Protein AF-A0AAV3I9G5-F1 (afdb_monomer)

Mean predicted aligned error: 10.53 Å

Structure (mmCIF, N/CA/C/O backbone):
data_AF-A0AAV3I9G5-F1
#
_entry.id   AF-A0AAV3I9G5-F1
#
loop_
_atom_site.group_PDB
_atom_site.id
_atom_site.type_symbol
_atom_site.label_atom_id
_atom_site.label_alt_id
_atom_site.label_comp_id
_atom_site.label_asym_id
_atom_site.label_entity_id
_atom_site.label_seq_id
_atom_site.pdbx_PDB_ins_code
_atom_site.Cartn_x
_atom_site.Cartn_y
_atom_site.Cartn_z
_atom_site.occupancy
_atom_site.B_iso_or_equiv
_atom_site.auth_seq_id
_atom_site.auth_comp_id
_atom_site.auth_asym_id
_atom_site.auth_atom_id
_atom_site.pdbx_PDB_model_num
ATOM 1 N N . MET A 1 1 ? -8.537 16.933 -6.769 1.00 59.44 1 MET A N 1
ATOM 2 C CA . MET A 1 1 ? -7.533 15.905 -6.431 1.00 59.44 1 MET A CA 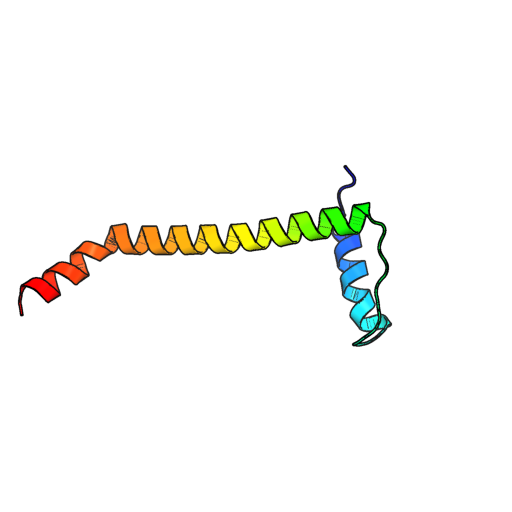1
ATOM 3 C C . MET A 1 1 ? -7.046 16.183 -5.026 1.00 59.44 1 MET A C 1
ATOM 5 O O . MET A 1 1 ? -6.524 17.264 -4.786 1.00 59.44 1 MET A O 1
ATOM 9 N N . THR A 1 2 ? -7.298 15.267 -4.099 1.00 73.50 2 THR A N 1
ATOM 10 C CA . THR A 1 2 ? -6.777 15.319 -2.729 1.00 73.50 2 THR A CA 1
ATOM 11 C C . THR A 1 2 ? -5.498 14.501 -2.672 1.00 73.50 2 THR A C 1
ATOM 13 O O . THR A 1 2 ? -5.523 13.302 -2.924 1.00 73.50 2 THR A O 1
ATOM 16 N N . THR A 1 3 ? -4.380 15.147 -2.365 1.00 82.69 3 THR A N 1
ATOM 17 C CA . THR A 1 3 ? -3.096 14.462 -2.204 1.00 82.69 3 THR A CA 1
ATOM 18 C C . THR A 1 3 ? -3.033 13.852 -0.811 1.00 82.69 3 THR A C 1
ATOM 20 O O . THR A 1 3 ? -3.142 14.574 0.182 1.00 82.69 3 THR A O 1
ATOM 23 N N . ILE A 1 4 ? -2.842 12.536 -0.721 1.00 88.88 4 ILE A N 1
ATOM 24 C CA . ILE A 1 4 ? -2.618 11.888 0.570 1.00 88.88 4 ILE A CA 1
ATOM 2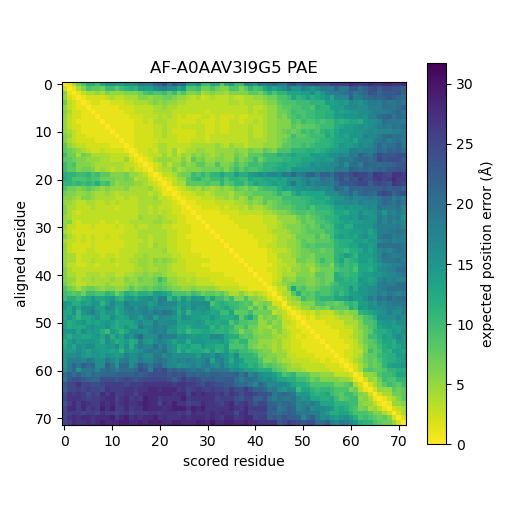5 C C . ILE A 1 4 ? -1.238 12.296 1.103 1.00 88.88 4 ILE A C 1
ATOM 27 O O . ILE A 1 4 ? -0.227 12.212 0.405 1.00 88.88 4 ILE A O 1
ATOM 31 N N . THR A 1 5 ? -1.185 12.803 2.333 1.00 92.12 5 THR A N 1
ATOM 32 C CA . THR A 1 5 ? 0.081 13.238 2.935 1.00 92.12 5 THR A CA 1
ATOM 33 C C . THR A 1 5 ? 0.854 12.046 3.493 1.00 92.12 5 THR A C 1
ATOM 35 O O . THR A 1 5 ? 0.284 11.009 3.835 1.00 92.12 5 THR A O 1
ATOM 38 N N . LYS A 1 6 ? 2.174 12.198 3.643 1.00 90.44 6 LYS A N 1
ATOM 39 C CA . LYS A 1 6 ? 3.025 11.162 4.248 1.00 90.44 6 LYS A CA 1
ATOM 40 C C . LYS A 1 6 ? 2.571 10.795 5.665 1.00 90.44 6 LYS A C 1
ATOM 42 O O . LYS A 1 6 ? 2.522 9.615 5.998 1.00 90.44 6 LYS A O 1
ATOM 47 N N . ASP A 1 7 ? 2.181 11.782 6.466 1.00 93.56 7 ASP A N 1
ATOM 48 C CA . ASP A 1 7 ? 1.683 11.552 7.828 1.00 93.56 7 ASP A CA 1
ATOM 49 C C . ASP A 1 7 ? 0.385 10.735 7.825 1.00 93.56 7 ASP A C 1
ATOM 51 O O . ASP A 1 7 ? 0.177 9.862 8.674 1.00 93.56 7 ASP A O 1
ATOM 55 N N . ARG A 1 8 ? -0.473 10.955 6.819 1.00 92.75 8 ARG A N 1
ATOM 56 C CA . ARG A 1 8 ? -1.691 10.167 6.632 1.00 92.75 8 ARG A CA 1
ATOM 57 C C . ARG A 1 8 ? -1.373 8.715 6.278 1.00 92.75 8 ARG A C 1
ATOM 59 O O . ARG A 1 8 ? -1.957 7.817 6.876 1.00 92.75 8 ARG A O 1
ATOM 66 N N . LEU A 1 9 ? -0.403 8.477 5.393 1.00 91.19 9 LEU A N 1
ATOM 67 C CA . LEU A 1 9 ? 0.072 7.126 5.062 1.00 91.19 9 LEU A CA 1
ATOM 68 C C . LEU A 1 9 ? 0.630 6.388 6.288 1.00 91.19 9 LEU A C 1
ATOM 70 O O . LEU A 1 9 ? 0.306 5.220 6.501 1.00 91.19 9 LEU A O 1
ATOM 74 N N . LEU A 1 10 ? 1.417 7.074 7.123 1.00 92.38 10 LEU A N 1
ATOM 75 C CA . LEU A 1 10 ? 1.945 6.514 8.372 1.00 92.38 10 LEU A CA 1
ATOM 76 C C . LEU A 1 10 ? 0.826 6.163 9.363 1.00 92.38 10 LEU A C 1
ATOM 78 O O . LEU A 1 10 ? 0.863 5.105 9.986 1.00 92.38 10 LEU A O 1
ATOM 82 N N . THR A 1 11 ? -0.206 7.005 9.461 1.00 92.25 11 THR A N 1
ATOM 83 C CA . THR A 1 11 ? -1.381 6.734 10.305 1.00 92.25 11 THR A CA 1
ATOM 84 C C . THR A 1 11 ? -2.108 5.464 9.855 1.00 92.25 11 THR A C 1
ATOM 86 O O . THR A 1 11 ? -2.420 4.603 10.677 1.00 92.25 11 THR A O 1
ATOM 89 N N . ILE A 1 12 ? -2.332 5.317 8.544 1.00 90.31 12 ILE A N 1
ATOM 90 C CA . ILE A 1 12 ? -2.989 4.139 7.957 1.00 90.31 12 ILE A CA 1
ATOM 91 C C . ILE A 1 12 ? -2.157 2.873 8.201 1.00 90.31 12 ILE A C 1
ATOM 93 O O . ILE A 1 12 ? -2.713 1.826 8.531 1.00 90.31 12 ILE A O 1
ATOM 97 N N . GLN A 1 13 ? -0.827 2.959 8.098 1.00 88.06 13 GLN A N 1
ATOM 98 C CA . GLN A 1 13 ? 0.071 1.846 8.418 1.00 88.06 13 GLN A CA 1
ATOM 99 C C . GLN A 1 13 ? -0.044 1.427 9.893 1.00 88.06 13 GLN A C 1
ATOM 101 O O . GLN A 1 13 ? -0.118 0.232 10.188 1.00 88.06 13 GLN A O 1
ATOM 106 N N . HIS A 1 14 ? -0.114 2.394 10.809 1.00 90.56 14 HIS A N 1
ATOM 107 C CA . HIS A 1 14 ? -0.159 2.139 12.250 1.00 90.56 14 HIS A CA 1
ATOM 108 C C . HIS A 1 14 ? -1.480 1.505 12.718 1.00 90.56 14 HIS A C 1
ATOM 110 O O . HIS A 1 14 ? -1.511 0.767 13.702 1.00 90.56 14 HIS A O 1
ATOM 116 N N . TRP A 1 15 ? -2.582 1.697 11.984 1.00 89.56 15 TRP A N 1
ATOM 117 C CA . TRP A 1 15 ? -3.857 1.041 12.296 1.00 89.56 15 TRP A CA 1
ATOM 118 C C . TRP A 1 15 ? -3.768 -0.488 12.305 1.00 89.56 15 TRP A C 1
ATOM 120 O O . TRP A 1 15 ? -4.454 -1.128 13.101 1.00 89.56 15 TRP A O 1
ATOM 130 N N . ARG A 1 16 ? -2.882 -1.092 11.500 1.00 82.31 16 ARG A N 1
ATOM 131 C CA . ARG A 1 16 ? -2.642 -2.545 11.540 1.00 82.31 16 ARG A CA 1
ATOM 132 C C . ARG A 1 16 ? -2.107 -3.008 12.898 1.00 82.31 16 ARG A C 1
ATOM 134 O O . ARG A 1 16 ? -2.422 -4.111 13.335 1.00 82.31 16 ARG A O 1
ATOM 141 N N . GLU A 1 17 ? -1.308 -2.175 13.554 1.00 84.88 17 GLU A N 1
ATOM 142 C CA . GLU A 1 17 ? -0.754 -2.449 14.883 1.00 84.88 17 GLU A CA 1
ATOM 143 C C . GLU A 1 17 ? -1.806 -2.223 15.973 1.00 84.88 17 GLU A C 1
ATOM 145 O O . GLU A 1 17 ? -1.860 -2.977 16.939 1.00 84.88 17 GLU A O 1
ATOM 150 N N . THR A 1 18 ? -2.687 -1.235 15.785 1.00 85.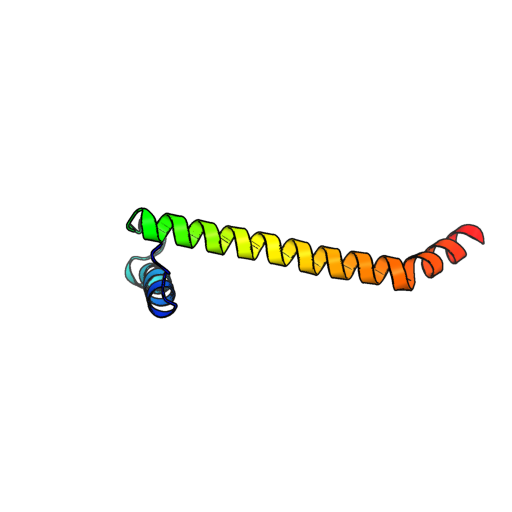19 18 THR A N 1
ATOM 151 C CA . THR A 1 18 ? -3.747 -0.903 16.750 1.00 85.19 18 THR A CA 1
ATOM 152 C C . THR A 1 18 ? -4.893 -1.918 16.749 1.00 85.19 18 THR A C 1
ATOM 154 O O . THR A 1 18 ? -5.353 -2.327 17.811 1.00 85.19 18 THR A O 1
ATOM 157 N N . TYR A 1 19 ? -5.370 -2.326 15.571 1.00 85.25 19 TYR A N 1
ATOM 158 C CA . TYR A 1 19 ? -6.563 -3.170 15.437 1.00 85.25 19 TYR A CA 1
ATOM 159 C C . TYR A 1 19 ? -6.248 -4.659 15.235 1.00 85.25 19 TYR A C 1
ATOM 161 O O . TYR A 1 19 ? -7.159 -5.484 15.259 1.00 85.25 19 TYR A O 1
ATOM 169 N N . GLY A 1 20 ? -4.977 -5.022 15.064 1.00 81.69 20 GLY A N 1
ATOM 170 C CA . GLY A 1 20 ? -4.536 -6.406 14.917 1.00 81.69 20 GLY A CA 1
ATOM 171 C C . GLY A 1 20 ? -4.791 -7.021 13.528 1.00 81.69 20 GLY A C 1
ATOM 172 O O . GLY A 1 20 ? -5.502 -6.460 12.687 1.00 81.69 20 GLY A O 1
ATOM 173 N N . PRO A 1 21 ? -4.174 -8.184 13.245 1.00 82.12 21 PRO A N 1
ATOM 174 C CA . PRO A 1 21 ? -4.317 -8.871 11.965 1.00 82.12 21 PRO A CA 1
ATOM 175 C C . PRO A 1 21 ? -5.762 -9.346 11.743 1.00 82.12 21 PRO A C 1
ATOM 177 O O . PRO A 1 21 ? -6.325 -10.037 12.585 1.00 82.12 21 PRO A O 1
ATOM 180 N N . GLY A 1 22 ? -6.341 -9.003 10.588 1.00 81.38 22 GLY A N 1
ATOM 181 C CA . GLY A 1 22 ? -7.710 -9.381 10.202 1.00 81.38 22 GLY A CA 1
ATOM 182 C C . GLY A 1 22 ? -8.763 -8.285 10.400 1.00 81.38 22 GLY A C 1
ATOM 183 O O . GLY A 1 22 ? -9.907 -8.472 9.994 1.00 81.38 22 GLY A O 1
ATOM 184 N N . SER A 1 23 ? -8.389 -7.139 10.972 1.00 87.50 23 SER A N 1
ATOM 185 C CA . SER A 1 23 ? -9.285 -5.989 11.107 1.00 87.50 23 SER A CA 1
ATOM 186 C C . SER A 1 23 ? -9.439 -5.220 9.795 1.00 87.50 23 SER A C 1
ATOM 188 O O . SER A 1 23 ? -8.458 -4.923 9.111 1.00 87.50 23 SER A O 1
ATOM 190 N N . ASN A 1 24 ? -10.682 -4.871 9.462 1.00 87.31 24 ASN A N 1
ATOM 191 C CA . ASN A 1 24 ? -10.989 -4.052 8.294 1.00 87.31 24 ASN A CA 1
ATOM 192 C C . ASN A 1 24 ? -10.696 -2.578 8.584 1.00 87.31 24 ASN A C 1
ATOM 194 O O . ASN A 1 24 ? -11.132 -2.033 9.596 1.00 87.31 24 ASN A O 1
ATOM 198 N N . VAL A 1 25 ? -10.002 -1.928 7.655 1.00 85.62 25 VAL A N 1
ATOM 199 C CA . VAL A 1 25 ? -9.746 -0.487 7.671 1.00 85.62 25 VAL A CA 1
ATOM 200 C C . VAL A 1 25 ? -10.695 0.186 6.682 1.00 85.62 25 VAL A C 1
ATOM 202 O O . VAL A 1 25 ? -10.739 -0.197 5.514 1.00 85.62 25 VAL A O 1
ATOM 205 N N . VAL A 1 26 ? -11.446 1.190 7.140 1.00 89.56 26 VAL A N 1
ATOM 206 C CA . VAL A 1 26 ? -12.353 1.982 6.296 1.00 89.56 26 VAL A CA 1
ATOM 207 C C . VAL A 1 26 ? -11.707 3.331 5.993 1.00 89.56 26 VAL A C 1
ATOM 209 O O . VAL A 1 26 ? -11.283 4.042 6.904 1.00 89.56 26 VAL A O 1
ATOM 212 N N . LEU A 1 27 ? -11.641 3.676 4.708 1.00 91.19 27 LEU A N 1
ATOM 213 C CA . LEU A 1 27 ? -11.096 4.931 4.192 1.00 91.19 27 LEU A CA 1
ATOM 214 C C . LEU A 1 27 ? -12.144 5.617 3.299 1.00 91.19 27 LEU A C 1
ATOM 216 O O . LEU A 1 27 ? -12.943 4.913 2.674 1.00 91.19 27 LEU A O 1
ATOM 220 N N . PRO A 1 28 ? -12.149 6.960 3.205 1.00 93.31 28 PRO A N 1
ATOM 221 C CA . PRO A 1 28 ? -12.887 7.679 2.169 1.00 93.31 28 PRO A CA 1
ATOM 222 C C . PRO A 1 28 ? -12.516 7.182 0.768 1.00 93.31 28 PRO A C 1
ATOM 224 O O . PRO A 1 28 ? -11.373 6.780 0.526 1.00 93.31 28 PRO A O 1
ATOM 227 N N . ALA A 1 29 ? -13.470 7.238 -0.162 1.00 92.31 29 ALA A N 1
ATOM 228 C CA . ALA A 1 29 ? -13.280 6.739 -1.523 1.00 92.31 29 ALA A CA 1
ATOM 229 C C . ALA A 1 29 ? -12.108 7.438 -2.232 1.00 92.31 29 ALA A C 1
ATOM 231 O O . ALA A 1 29 ? -11.310 6.791 -2.906 1.00 92.31 29 ALA A O 1
ATOM 232 N N . GLU A 1 30 ? -11.956 8.741 -2.009 1.00 92.00 30 GLU A N 1
ATOM 233 C CA . GLU A 1 30 ? -10.904 9.570 -2.589 1.00 92.00 30 GLU A CA 1
ATOM 234 C C . GLU A 1 30 ? -9.513 9.201 -2.049 1.00 92.00 30 GLU A C 1
ATOM 236 O O . GLU A 1 30 ? -8.544 9.170 -2.809 1.00 92.00 30 GLU A O 1
ATOM 241 N N . GLU A 1 31 ? -9.400 8.887 -0.749 1.00 92.06 31 GLU A N 1
ATOM 242 C CA . GLU A 1 31 ? -8.137 8.421 -0.154 1.00 92.06 31 GLU A CA 1
ATOM 243 C C . GLU A 1 31 ? -7.755 7.040 -0.707 1.00 92.06 31 GLU A C 1
ATOM 245 O O . GLU A 1 31 ? -6.589 6.797 -1.020 1.00 92.06 31 GLU A O 1
ATOM 250 N N . ALA A 1 32 ? -8.735 6.145 -0.858 1.00 91.75 32 ALA A N 1
ATOM 251 C CA . ALA A 1 32 ? -8.519 4.810 -1.405 1.00 91.75 32 ALA A CA 1
ATOM 252 C C . ALA A 1 32 ? -8.093 4.847 -2.884 1.00 91.75 32 ALA A C 1
ATOM 254 O O . ALA A 1 32 ? -7.188 4.110 -3.279 1.00 91.75 32 ALA A O 1
ATOM 255 N N . GLU A 1 33 ? -8.700 5.719 -3.6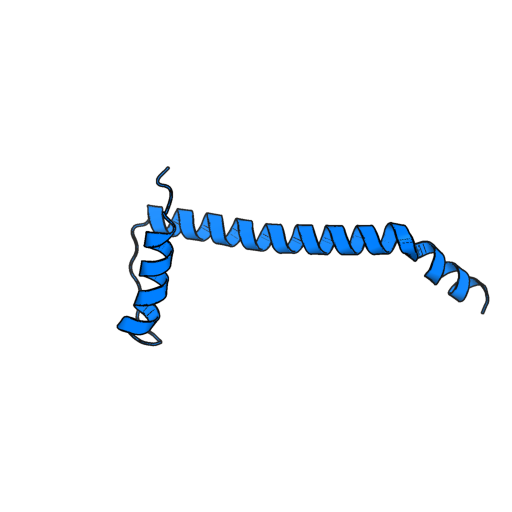94 1.00 93.31 33 GLU A N 1
ATOM 256 C CA . GLU A 1 33 ? -8.333 5.904 -5.101 1.00 93.31 33 GLU A CA 1
ATOM 257 C C . GLU A 1 33 ? -6.890 6.409 -5.248 1.00 93.31 33 GLU A C 1
ATOM 259 O O . GLU A 1 33 ? -6.120 5.876 -6.051 1.00 93.31 33 GLU A O 1
ATOM 264 N N . GLU A 1 34 ? -6.495 7.404 -4.450 1.00 92.94 34 GLU A N 1
ATOM 265 C CA . GLU A 1 34 ? -5.133 7.943 -4.479 1.00 92.94 34 GLU A CA 1
ATOM 266 C C . GLU A 1 34 ? -4.101 6.902 -4.026 1.00 92.94 34 GLU A C 1
ATOM 268 O O . GLU A 1 34 ? -3.063 6.735 -4.668 1.00 92.94 34 GLU A O 1
ATOM 273 N N . LEU A 1 35 ? -4.403 6.135 -2.976 1.00 91.62 35 LEU A N 1
ATOM 274 C CA . LEU A 1 35 ? -3.566 5.017 -2.536 1.00 91.62 35 LEU A CA 1
ATOM 275 C C . LEU A 1 35 ? -3.370 3.970 -3.634 1.00 91.62 35 LEU A C 1
ATOM 277 O O . LEU A 1 35 ? -2.243 3.528 -3.865 1.00 91.62 35 LEU A O 1
ATOM 281 N N . ALA A 1 36 ? -4.446 3.589 -4.327 1.00 92.69 36 ALA A N 1
ATOM 282 C CA . ALA A 1 36 ? -4.377 2.638 -5.430 1.00 92.69 36 ALA A CA 1
ATOM 283 C C . ALA A 1 36 ? -3.524 3.182 -6.585 1.00 92.69 36 ALA A C 1
ATOM 285 O O . ALA A 1 36 ? -2.673 2.464 -7.110 1.00 92.69 36 ALA A O 1
ATOM 286 N N . ARG A 1 37 ? -3.692 4.461 -6.941 1.00 92.69 37 ARG A N 1
ATOM 287 C CA . ARG A 1 37 ? -2.885 5.139 -7.966 1.00 92.69 37 ARG A CA 1
ATOM 288 C C . ARG A 1 37 ? -1.396 5.124 -7.614 1.00 92.69 37 ARG A C 1
ATOM 290 O O . ARG A 1 37 ? -0.584 4.757 -8.461 1.00 92.69 37 ARG A O 1
ATOM 297 N N . ILE A 1 38 ? -1.039 5.478 -6.377 1.00 91.19 38 ILE A N 1
ATOM 298 C CA . ILE A 1 38 ? 0.352 5.468 -5.898 1.00 91.19 38 ILE A CA 1
ATOM 299 C C . ILE A 1 38 ? 0.923 4.046 -5.938 1.00 91.19 38 ILE A C 1
ATOM 301 O O . ILE A 1 38 ? 2.018 3.844 -6.459 1.00 91.19 38 ILE A O 1
ATOM 305 N N . ALA A 1 39 ? 0.180 3.052 -5.445 1.00 91.19 39 ALA A N 1
ATOM 306 C CA . ALA A 1 39 ? 0.622 1.660 -5.449 1.00 91.19 39 ALA A CA 1
ATOM 307 C C . ALA A 1 39 ? 0.865 1.137 -6.874 1.00 91.19 39 ALA A C 1
ATOM 309 O O . ALA A 1 39 ? 1.898 0.523 -7.137 1.00 91.19 39 ALA A O 1
ATOM 310 N N . LEU A 1 40 ? -0.045 1.428 -7.809 1.00 92.69 40 LEU A N 1
ATOM 311 C CA . LEU A 1 40 ? 0.109 1.065 -9.219 1.00 92.69 40 LEU A CA 1
ATOM 312 C C . LEU A 1 40 ? 1.330 1.742 -9.852 1.00 92.69 40 LEU A C 1
ATOM 314 O O . LEU A 1 40 ? 2.099 1.078 -10.545 1.00 92.69 40 LEU A O 1
ATOM 318 N N . ALA A 1 41 ? 1.545 3.031 -9.581 1.00 90.00 41 ALA A N 1
ATOM 319 C CA . ALA A 1 41 ? 2.713 3.755 -10.071 1.00 90.00 41 ALA A CA 1
ATOM 320 C C . ALA A 1 41 ? 4.027 3.169 -9.524 1.00 90.00 41 ALA A C 1
ATOM 322 O O . ALA A 1 41 ? 4.981 2.990 -10.280 1.00 90.00 41 ALA A O 1
ATOM 323 N N . SER A 1 42 ? 4.075 2.803 -8.238 1.00 87.62 42 SER A N 1
ATOM 324 C CA . SER A 1 42 ? 5.241 2.133 -7.649 1.00 87.62 42 SER A CA 1
ATOM 325 C C . SER A 1 42 ? 5.510 0.759 -8.265 1.00 87.62 42 SER A C 1
ATOM 327 O O . SER A 1 42 ? 6.667 0.420 -8.495 1.00 87.62 42 SER A O 1
ATOM 329 N N . LEU A 1 43 ? 4.472 -0.026 -8.569 1.00 89.31 43 LEU A N 1
ATOM 330 C CA . LEU A 1 43 ? 4.644 -1.319 -9.241 1.00 89.31 43 LEU A CA 1
ATOM 331 C C . LEU A 1 43 ? 5.161 -1.157 -10.677 1.00 89.31 43 LEU A C 1
ATOM 333 O O . LEU A 1 43 ? 6.011 -1.937 -11.107 1.00 89.31 43 LEU A O 1
ATOM 337 N N . ALA A 1 44 ? 4.690 -0.138 -11.400 1.00 84.00 44 ALA A N 1
ATOM 338 C CA . ALA A 1 44 ? 5.184 0.176 -12.739 1.00 84.00 44 ALA A CA 1
ATOM 339 C C . ALA A 1 44 ? 6.664 0.6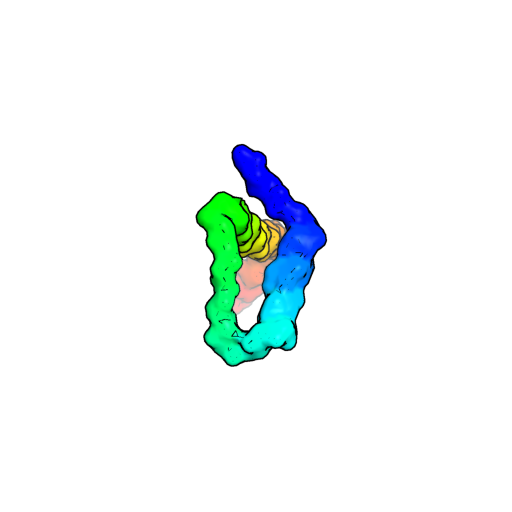00 -12.719 1.00 84.00 44 ALA A C 1
ATOM 341 O O . ALA A 1 44 ? 7.457 0.076 -13.497 1.00 84.00 44 ALA A O 1
ATOM 342 N N . ALA A 1 45 ? 7.063 1.458 -11.772 1.00 77.62 45 ALA A N 1
ATOM 343 C CA . ALA A 1 45 ? 8.446 1.924 -11.645 1.00 77.62 45 ALA A CA 1
ATOM 344 C C . ALA A 1 45 ? 9.453 0.778 -11.421 1.00 77.62 45 ALA A C 1
ATOM 346 O O . ALA A 1 45 ? 10.519 0.761 -12.032 1.00 77.62 45 ALA A O 1
ATOM 347 N N . VAL A 1 46 ? 9.100 -0.224 -10.606 1.00 68.62 46 VAL A N 1
ATOM 348 C CA . VAL A 1 46 ? 9.954 -1.408 -10.377 1.00 68.62 46 VAL A CA 1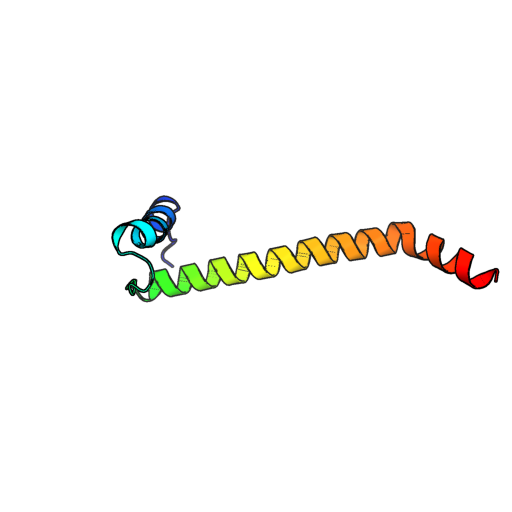
ATOM 349 C C . VAL A 1 46 ? 10.153 -2.222 -11.663 1.00 68.62 46 VAL A C 1
ATOM 351 O O . VAL A 1 46 ? 11.229 -2.780 -11.888 1.00 68.62 46 VAL A O 1
ATOM 354 N N . SER A 1 47 ? 9.132 -2.288 -12.523 1.00 69.94 47 SER A N 1
ATOM 355 C CA . SER A 1 47 ? 9.235 -2.953 -13.825 1.00 69.94 47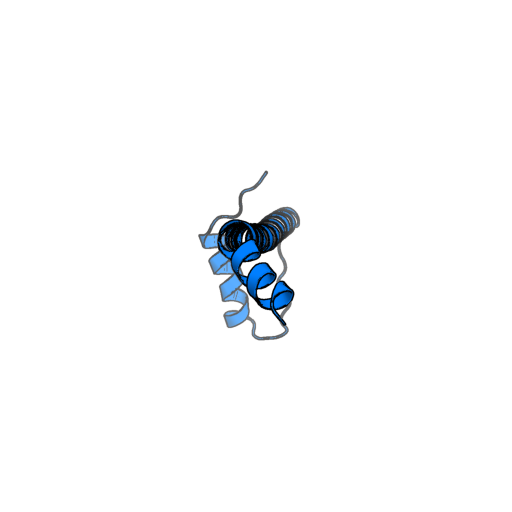 SER A CA 1
ATOM 356 C C . SER A 1 47 ? 10.168 -2.195 -14.769 1.00 69.94 47 SER A C 1
ATOM 358 O O . SER A 1 47 ? 10.998 -2.819 -15.428 1.00 69.94 47 SER A O 1
ATOM 360 N N . ASP A 1 48 ? 10.069 -0.866 -14.806 1.00 73.00 48 ASP A N 1
ATOM 361 C CA . ASP A 1 48 ? 10.900 -0.031 -15.676 1.00 73.00 48 ASP A CA 1
ATOM 362 C C . ASP A 1 48 ? 12.376 -0.046 -15.261 1.00 73.00 48 ASP A C 1
ATOM 364 O O . ASP A 1 48 ? 13.248 -0.157 -16.119 1.00 73.00 48 ASP A O 1
ATOM 368 N N . GLU A 1 49 ? 12.690 -0.012 -13.962 1.00 77.56 49 GLU A N 1
ATOM 369 C CA . GLU A 1 49 ? 14.078 -0.090 -13.483 1.00 77.56 49 GLU A CA 1
ATOM 370 C C . GLU A 1 49 ? 14.726 -1.439 -13.805 1.00 77.56 49 GLU A C 1
ATOM 372 O O . GLU A 1 49 ? 15.872 -1.500 -14.265 1.00 77.56 49 GLU A O 1
ATOM 377 N N . ARG A 1 50 ? 13.983 -2.534 -13.613 1.00 77.50 50 ARG A N 1
ATOM 378 C CA . ARG A 1 50 ? 14.454 -3.874 -13.963 1.00 77.50 50 ARG A CA 1
ATOM 379 C C . ARG A 1 50 ? 14.637 -4.023 -15.472 1.00 77.50 50 ARG A C 1
ATOM 381 O O . ARG A 1 50 ? 15.679 -4.515 -15.897 1.00 77.50 50 ARG A O 1
ATOM 388 N N . ALA A 1 51 ? 13.676 -3.563 -16.269 1.00 79.25 51 ALA A N 1
ATOM 389 C CA . ALA A 1 51 ? 13.773 -3.582 -17.725 1.00 79.25 51 ALA A CA 1
ATOM 390 C C . ALA A 1 51 ? 14.939 -2.715 -18.227 1.00 79.25 51 ALA A C 1
ATOM 392 O O . ALA A 1 51 ? 15.674 -3.125 -19.123 1.00 79.25 51 ALA A O 1
ATOM 393 N N . ALA A 1 52 ? 15.168 -1.548 -17.619 1.00 81.25 52 ALA A N 1
ATOM 394 C CA . ALA A 1 52 ? 16.297 -0.683 -17.941 1.00 81.25 52 ALA A CA 1
ATOM 395 C C . ALA A 1 52 ? 17.640 -1.346 -17.604 1.00 81.25 52 ALA A C 1
ATOM 397 O O . ALA A 1 52 ? 18.584 -1.253 -18.392 1.00 81.25 52 ALA A O 1
ATOM 398 N N . TYR A 1 53 ? 17.729 -2.046 -16.469 1.00 81.38 53 TYR A N 1
ATOM 399 C CA . TYR A 1 53 ? 18.917 -2.815 -16.104 1.00 81.38 53 TYR A CA 1
ATOM 400 C C . TYR A 1 53 ? 19.153 -3.996 -17.054 1.00 81.38 53 TYR A C 1
ATOM 402 O O . TYR A 1 53 ? 20.273 -4.186 -17.524 1.00 81.38 53 TYR A O 1
ATOM 410 N N . GLU A 1 54 ? 18.114 -4.764 -17.381 1.00 81.56 54 GLU A N 1
ATOM 411 C CA . GLU A 1 54 ? 18.197 -5.889 -18.320 1.00 81.56 54 GLU A CA 1
ATOM 412 C C . GLU A 1 54 ? 18.629 -5.415 -19.718 1.00 81.56 54 GLU A C 1
ATOM 414 O O . GLU A 1 54 ? 19.596 -5.946 -20.268 1.00 81.56 54 GLU A O 1
ATOM 419 N N . LEU A 1 55 ? 18.028 -4.338 -20.237 1.00 82.69 55 LEU A N 1
ATOM 420 C CA . LEU A 1 55 ? 18.413 -3.716 -21.508 1.00 82.69 55 LEU A CA 1
ATOM 421 C C . LEU A 1 55 ? 19.859 -3.195 -21.480 1.00 82.69 55 LEU A C 1
ATOM 423 O O . LEU A 1 55 ? 20.608 -3.344 -22.448 1.00 82.69 55 LEU A O 1
ATOM 427 N N . PHE A 1 56 ? 20.279 -2.582 -20.370 1.00 84.25 56 PHE A N 1
ATOM 428 C CA . PHE A 1 56 ? 21.661 -2.145 -20.182 1.00 84.25 56 PHE A CA 1
ATOM 429 C C . PHE A 1 56 ? 22.634 -3.331 -20.222 1.00 84.25 56 PHE A C 1
ATOM 431 O O . PHE A 1 56 ? 23.653 -3.267 -20.915 1.00 84.25 56 PHE A O 1
ATOM 438 N N . MET A 1 57 ? 22.323 -4.419 -19.516 1.00 84.81 57 MET A N 1
ATOM 439 C CA . MET A 1 57 ? 23.159 -5.619 -19.463 1.00 84.81 57 MET A CA 1
ATOM 440 C C . MET A 1 57 ? 23.242 -6.316 -20.826 1.00 84.81 57 MET A C 1
ATOM 442 O O . MET A 1 57 ? 24.343 -6.661 -21.263 1.00 84.81 57 MET A O 1
ATOM 446 N N . GLU A 1 58 ? 22.119 -6.455 -21.534 1.00 81.88 58 GLU A N 1
ATOM 447 C CA . GLU A 1 58 ? 22.058 -7.008 -22.891 1.00 81.88 58 GLU A CA 1
ATOM 448 C C . GLU A 1 58 ? 22.901 -6.177 -23.866 1.00 81.88 58 GLU A C 1
ATOM 450 O O . GLU A 1 58 ? 23.776 -6.709 -24.550 1.00 81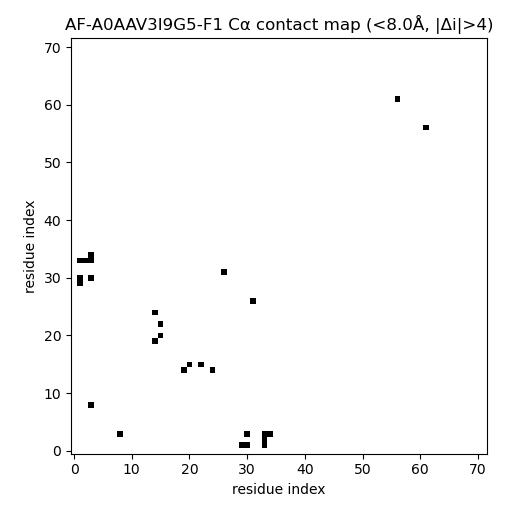.88 58 GLU A O 1
ATOM 455 N N . LYS A 1 59 ? 22.736 -4.851 -23.868 1.00 83.00 59 LYS A N 1
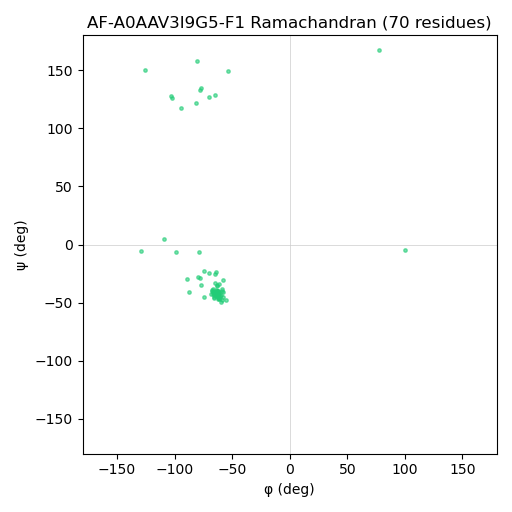ATOM 456 C CA . LYS A 1 59 ? 23.467 -3.962 -24.781 1.00 83.00 59 LYS A CA 1
ATOM 457 C C . LYS A 1 59 ? 24.977 -3.948 -24.531 1.00 83.00 59 LYS A C 1
ATOM 459 O O . LYS A 1 59 ? 25.755 -3.732 -25.459 1.00 83.00 59 LYS A O 1
ATOM 464 N N . ARG A 1 60 ? 25.415 -4.110 -23.279 1.00 84.50 60 ARG A N 1
ATOM 465 C CA . ARG A 1 60 ? 26.841 -4.030 -22.911 1.00 84.50 60 ARG A CA 1
ATOM 466 C C . ARG A 1 60 ? 27.559 -5.370 -23.002 1.00 84.50 60 ARG A C 1
ATOM 468 O O . ARG A 1 60 ? 28.758 -5.369 -23.273 1.00 84.50 60 ARG A O 1
ATOM 475 N N . PHE A 1 61 ? 26.856 -6.482 -22.792 1.00 81.69 61 PHE A N 1
ATOM 476 C CA . PHE A 1 61 ? 27.479 -7.801 -22.666 1.00 81.69 61 PHE A CA 1
ATOM 477 C C . PHE A 1 61 ? 26.869 -8.897 -23.558 1.00 81.69 61 PHE A C 1
ATOM 479 O O . PHE A 1 61 ? 27.460 -9.975 -23.632 1.00 81.69 61 PHE A O 1
ATOM 486 N N . GLY A 1 62 ? 25.774 -8.645 -24.284 1.00 69.88 62 GLY A N 1
ATOM 487 C CA . GLY A 1 62 ? 25.089 -9.630 -25.138 1.00 69.88 62 GLY A CA 1
ATOM 488 C C . GLY A 1 62 ? 26.001 -10.290 -26.179 1.00 69.88 62 GLY A C 1
ATOM 489 O O . GLY A 1 62 ? 26.117 -11.515 -26.219 1.00 69.88 62 GLY A O 1
ATOM 490 N N . GLU A 1 63 ? 26.792 -9.501 -26.914 1.00 67.38 63 GLU A N 1
ATOM 491 C CA . GLU A 1 63 ? 27.738 -10.024 -27.920 1.00 67.38 63 GLU A CA 1
ATOM 492 C C . GLU A 1 63 ? 28.860 -10.905 -27.325 1.00 67.38 63 GLU A C 1
ATOM 494 O O . GLU A 1 63 ? 29.456 -11.745 -28.008 1.00 67.38 63 GLU A O 1
ATOM 499 N N . SER A 1 64 ? 29.167 -10.727 -26.035 1.00 64.38 64 SER A N 1
ATOM 500 C CA . SER A 1 64 ? 30.234 -11.460 -25.330 1.00 64.38 64 SER A CA 1
ATOM 501 C C . SER A 1 64 ? 29.840 -12.908 -25.018 1.00 64.38 64 SER A C 1
ATOM 503 O O . SER A 1 64 ? 30.700 -13.768 -24.788 1.00 64.38 64 SER A O 1
ATOM 505 N N . VAL A 1 65 ? 28.533 -13.176 -24.969 1.00 58.06 65 VAL A N 1
ATOM 506 C CA . VAL A 1 65 ? 27.958 -14.504 -24.742 1.00 58.06 65 VAL A CA 1
ATOM 507 C C . VAL A 1 65 ? 27.807 -15.248 -26.073 1.00 58.06 65 VAL A C 1
ATOM 509 O O . VAL A 1 65 ? 28.204 -16.412 -26.154 1.00 58.06 65 VAL A O 1
ATOM 512 N N . ASP A 1 66 ? 27.383 -14.564 -27.140 1.00 59.97 66 ASP A N 1
ATOM 513 C CA . ASP A 1 66 ? 27.220 -15.160 -28.477 1.00 59.97 66 ASP A CA 1
ATOM 514 C C . ASP A 1 66 ? 28.530 -15.683 -29.080 1.00 59.97 66 ASP A C 1
ATOM 516 O O . ASP A 1 66 ? 28.585 -16.790 -29.623 1.00 59.97 66 ASP A O 1
ATOM 520 N N . ARG A 1 67 ? 29.642 -14.955 -28.913 1.00 59.66 67 ARG A N 1
ATOM 521 C CA . ARG A 1 67 ? 30.942 -15.367 -29.475 1.00 59.66 67 ARG A CA 1
ATOM 522 C C . ARG A 1 67 ? 31.490 -16.669 -28.873 1.00 59.66 67 ARG A C 1
ATOM 524 O O . ARG A 1 67 ? 32.275 -17.355 -29.526 1.00 59.66 67 ARG A O 1
ATOM 531 N N . ARG A 1 68 ? 31.097 -17.022 -27.641 1.00 58.75 68 ARG A N 1
ATOM 532 C CA . ARG A 1 68 ? 31.470 -18.302 -27.006 1.00 58.75 68 ARG A CA 1
ATOM 533 C C . ARG A 1 68 ? 30.642 -19.475 -27.528 1.00 58.75 68 ARG A C 1
ATOM 535 O O . ARG A 1 68 ? 31.157 -20.585 -27.567 1.00 58.75 68 ARG A O 1
ATOM 542 N N . ARG A 1 69 ? 29.402 -19.236 -27.964 1.00 54.44 69 ARG A N 1
ATOM 543 C CA . ARG A 1 69 ? 28.520 -20.269 -28.526 1.00 54.44 69 ARG A CA 1
ATOM 544 C C . ARG A 1 69 ? 28.841 -20.593 -29.988 1.00 54.44 69 ARG A C 1
ATOM 546 O O . ARG A 1 69 ? 28.643 -21.721 -30.404 1.00 54.44 69 ARG A O 1
ATOM 553 N N . ALA A 1 70 ? 29.387 -19.633 -30.736 1.00 58.91 70 ALA A N 1
ATOM 554 C CA . ALA A 1 70 ? 29.780 -19.809 -32.138 1.00 58.91 70 ALA A CA 1
ATOM 555 C C . ALA A 1 70 ? 31.125 -20.540 -32.351 1.00 58.91 70 ALA A C 1
ATOM 557 O O . ALA A 1 70 ? 31.514 -20.782 -33.491 1.00 58.91 70 ALA A O 1
ATOM 558 N N . LYS A 1 71 ? 31.872 -20.839 -31.279 1.00 58.97 71 LYS A N 1
ATOM 559 C CA . LYS A 1 71 ? 33.209 -21.460 -31.338 1.00 58.97 71 LYS A CA 1
ATOM 560 C C . LYS A 1 71 ? 33.258 -22.913 -30.847 1.00 58.97 71 LYS A C 1
ATOM 562 O O . LYS A 1 71 ? 34.357 -23.457 -30.767 1.00 58.97 71 LYS A O 1
ATOM 567 N N . ASN A 1 72 ? 32.111 -23.506 -30.514 1.00 52.34 72 ASN A N 1
ATOM 568 C CA . ASN A 1 72 ? 31.991 -24.906 -30.106 1.00 52.34 72 ASN A CA 1
ATOM 569 C C . ASN A 1 72 ? 31.167 -25.684 -31.131 1.00 52.34 72 ASN A C 1
ATOM 571 O O . ASN A 1 72 ? 30.149 -25.111 -31.580 1.00 52.34 72 ASN A O 1
#

pLDDT: mean 81.88, std 11.38, range [52.34, 93.56]

Secondary structure (DSSP, 8-state):
-PPPPHHHHHHHHHHHHHH-TTPPPP--HHHHHHHHHHHHHHHHHHHHHHHHHHHHHHHHHHHHHHHHHTT-

Solvent-accessible surface area (backbone atoms only — not comparable to full-atom values): 4414 Å² total; per-residue (Å²): 138,76,81,85,48,71,69,56,52,52,52,61,60,47,45,51,72,74,64,36,93,88,58,87,83,88,72,58,69,65,59,49,52,47,52,49,52,52,52,51,50,54,56,49,51,57,50,51,55,51,50,51,49,51,53,48,49,44,75,75,46,44,71,69,56,52,61,62,60,75,73,108

Sequence (72 aa):
MTTITKDRLLTIQHWRETYGPGSNVVLPAEEAEELARIALASLAAVSDERAAYELFMEKRFGESVDRRRAKN

Organism: NCBI:txid1051347

Radius of gyration: 21.84 Å; Cα contacts (8 Å, |Δi|>4): 14; chains: 1; bounding box: 46×41×49 Å

Foldseek 3Di:
DDAQDPVNVVVQVCVCVVVDPPDDDDDPPVVVVNVVVVVVVVVVVVVVVVVVVVVVCCVVCVVVVVVVVVPD